Protein AF-A0A3D1P783-F1 (afdb_monomer_lite)

Structure (mmCIF, N/CA/C/O backbone):
data_AF-A0A3D1P783-F1
#
_entry.id   AF-A0A3D1P783-F1
#
loop_
_atom_site.group_PDB
_atom_site.id
_atom_site.type_symbol
_atom_site.label_atom_id
_atom_site.label_alt_id
_atom_site.label_comp_id
_atom_site.label_asym_id
_atom_site.label_entity_id
_atom_site.label_seq_id
_atom_site.pdbx_PDB_ins_code
_atom_site.Cartn_x
_atom_site.Cartn_y
_atom_site.Cartn_z
_atom_site.occupancy
_atom_site.B_iso_or_equiv
_atom_site.auth_seq_id
_atom_site.auth_comp_id
_atom_site.auth_asym_id
_atom_site.auth_atom_id
_atom_site.pdbx_PDB_model_num
ATOM 1 N N . THR A 1 1 ? 4.319 4.582 -5.588 1.00 84.69 1 THR A N 1
ATOM 2 C CA . THR A 1 1 ? 3.978 3.452 -6.484 1.00 84.69 1 THR A CA 1
ATOM 3 C C . THR A 1 1 ? 5.156 3.167 -7.397 1.00 84.69 1 THR A C 1
ATOM 5 O O . THR A 1 1 ? 5.948 4.076 -7.622 1.00 84.69 1 THR A O 1
ATOM 8 N N . ILE A 1 2 ? 5.284 1.935 -7.886 1.00 90.75 2 ILE A N 1
ATOM 9 C CA . ILE A 1 2 ? 6.261 1.529 -8.904 1.00 90.75 2 ILE A CA 1
ATOM 10 C C . ILE A 1 2 ? 5.472 1.157 -10.164 1.00 90.75 2 ILE A C 1
ATOM 12 O O . ILE A 1 2 ? 4.451 0.478 -10.070 1.00 90.75 2 ILE A O 1
ATOM 16 N N . SER A 1 3 ? 5.925 1.621 -11.330 1.00 91.19 3 SER A N 1
ATOM 17 C CA . SER A 1 3 ? 5.342 1.210 -12.609 1.00 91.19 3 SER A CA 1
ATOM 18 C C . SER A 1 3 ? 6.036 -0.049 -13.100 1.00 91.19 3 SER A C 1
ATOM 20 O O . SER A 1 3 ? 7.189 0.005 -13.533 1.00 91.19 3 SER A O 1
ATOM 22 N N . ASP A 1 4 ? 5.321 -1.170 -13.083 1.00 89.00 4 ASP A N 1
ATOM 23 C CA . ASP A 1 4 ? 5.851 -2.432 -13.600 1.00 89.00 4 ASP A CA 1
ATOM 24 C C . ASP A 1 4 ? 6.246 -2.306 -15.066 1.00 89.00 4 ASP A C 1
ATOM 26 O O . ASP A 1 4 ? 7.302 -2.785 -15.453 1.00 89.00 4 ASP A O 1
ATOM 30 N N . GLY A 1 5 ? 5.467 -1.575 -15.869 1.00 89.69 5 GLY A N 1
ATOM 31 C CA . GLY A 1 5 ? 5.780 -1.362 -17.283 1.00 89.69 5 GLY A CA 1
ATOM 32 C C . GLY A 1 5 ? 7.144 -0.706 -17.522 1.00 89.69 5 GLY A C 1
ATOM 33 O O . GLY A 1 5 ? 7.772 -0.975 -18.540 1.00 89.69 5 GLY A O 1
ATOM 34 N N . ILE A 1 6 ? 7.624 0.112 -16.580 1.00 92.75 6 ILE A N 1
ATOM 35 C CA . ILE A 1 6 ? 8.949 0.747 -16.652 1.00 92.75 6 ILE A CA 1
ATOM 36 C C . ILE A 1 6 ? 10.014 -0.143 -16.009 1.00 92.75 6 ILE A C 1
ATOM 38 O O . ILE A 1 6 ? 11.135 -0.232 -16.500 1.00 92.75 6 ILE A O 1
ATOM 42 N N . SER A 1 7 ? 9.690 -0.779 -14.884 1.00 91.12 7 SER A N 1
ATOM 43 C CA . SER A 1 7 ? 10.659 -1.555 -14.108 1.00 91.12 7 SER A CA 1
ATOM 44 C C . SER A 1 7 ? 10.917 -2.951 -14.670 1.00 91.12 7 SER A C 1
ATOM 46 O O . SER A 1 7 ? 11.949 -3.537 -14.334 1.00 91.12 7 SER A O 1
ATOM 48 N N . MET A 1 8 ? 10.035 -3.473 -15.525 1.00 93.38 8 MET A N 1
ATOM 49 C CA . MET A 1 8 ? 10.136 -4.801 -16.130 1.00 93.38 8 MET A CA 1
ATOM 50 C C . MET A 1 8 ? 11.508 -5.054 -16.764 1.00 93.38 8 MET A C 1
ATOM 52 O O . MET A 1 8 ? 12.007 -4.265 -17.560 1.00 93.38 8 MET A O 1
ATOM 56 N N . GLY A 1 9 ? 12.127 -6.181 -16.403 1.00 93.81 9 GLY A N 1
ATOM 57 C CA . GLY A 1 9 ? 13.452 -6.573 -16.900 1.00 93.81 9 GLY A CA 1
ATOM 58 C C . GLY A 1 9 ? 14.640 -5.880 -16.221 1.00 93.81 9 GLY A C 1
ATOM 59 O O . GLY A 1 9 ? 15.782 -6.187 -16.550 1.00 93.81 9 GLY A O 1
ATOM 60 N N . THR A 1 10 ? 14.399 -4.990 -15.255 1.00 95.56 10 THR A N 1
ATOM 61 C CA . THR A 1 10 ? 15.448 -4.331 -14.460 1.00 95.56 10 THR A CA 1
ATOM 62 C C . THR A 1 10 ? 15.420 -4.802 -13.006 1.00 95.56 10 THR A C 1
ATOM 64 O O . THR A 1 10 ? 14.463 -5.435 -12.552 1.00 95.56 10 THR A O 1
ATOM 67 N N . GLU A 1 11 ? 16.441 -4.437 -12.226 1.00 94.88 11 GLU A N 1
ATOM 68 C CA . GLU A 1 11 ? 16.447 -4.694 -10.779 1.00 94.88 11 GLU A CA 1
ATOM 69 C C . GLU A 1 11 ? 15.287 -4.016 -10.035 1.00 94.88 11 GLU A C 1
ATOM 71 O O . GLU A 1 11 ? 14.908 -4.468 -8.954 1.00 94.88 11 GLU A O 1
ATOM 76 N N . GLY A 1 12 ? 14.665 -2.995 -10.637 1.00 91.50 12 GLY A N 1
ATOM 77 C CA . GLY A 1 12 ? 13.487 -2.319 -10.098 1.00 91.50 12 GLY A CA 1
ATOM 78 C C . GLY A 1 12 ? 12.302 -3.257 -9.850 1.00 91.50 12 GLY A C 1
ATOM 79 O O . GLY A 1 12 ? 11.541 -3.028 -8.911 1.00 91.50 12 GLY A O 1
ATOM 80 N N . MET A 1 13 ? 12.176 -4.362 -10.603 1.00 95.31 13 MET A N 1
ATOM 81 C CA . MET A 1 13 ? 11.094 -5.337 -10.386 1.00 95.31 13 MET A CA 1
ATOM 82 C C . MET A 1 13 ? 11.111 -5.963 -8.993 1.00 95.31 13 MET A C 1
ATOM 84 O O . MET A 1 13 ? 10.054 -6.340 -8.490 1.00 95.31 13 MET A O 1
ATOM 88 N N . LYS A 1 14 ? 12.276 -6.028 -8.335 1.00 94.00 14 LYS A N 1
ATOM 89 C CA . LYS A 1 14 ? 12.394 -6.540 -6.960 1.00 94.00 14 LYS A CA 1
ATOM 90 C C . LYS A 1 14 ? 11.579 -5.704 -5.965 1.00 94.00 14 LYS A C 1
ATOM 92 O O . LYS A 1 14 ? 11.111 -6.232 -4.963 1.00 94.00 14 LYS A O 1
ATOM 97 N N . TYR A 1 15 ? 11.364 -4.423 -6.265 1.00 93.38 15 TYR A N 1
ATOM 98 C CA . TYR A 1 15 ? 10.627 -3.488 -5.413 1.00 93.38 15 TYR A CA 1
ATOM 99 C C . TYR A 1 15 ? 9.143 -3.375 -5.769 1.00 93.38 15 TYR A C 1
ATOM 101 O O . TYR A 1 15 ? 8.386 -2.774 -5.009 1.00 93.38 15 TYR A O 1
ATOM 109 N N . SER A 1 16 ? 8.704 -3.958 -6.890 1.00 93.00 16 SER A N 1
ATOM 110 C CA . SER A 1 16 ? 7.305 -3.891 -7.319 1.00 93.00 16 SER A CA 1
ATOM 111 C C . SER A 1 16 ? 6.375 -4.512 -6.273 1.00 93.00 16 SER A C 1
ATOM 113 O O . SER A 1 16 ? 5.516 -3.818 -5.731 1.00 93.00 16 SER A O 1
ATOM 115 N N . LEU A 1 17 ? 6.594 -5.780 -5.902 1.00 93.50 17 LEU A N 1
ATOM 116 C CA . LEU A 1 17 ? 5.719 -6.472 -4.950 1.00 93.50 17 LEU A CA 1
ATOM 117 C C . LEU A 1 17 ? 5.755 -5.822 -3.558 1.00 93.50 17 LEU A C 1
ATOM 119 O O . LEU A 1 17 ? 4.711 -5.611 -2.953 1.00 93.50 17 LEU A O 1
ATOM 123 N N . VAL A 1 18 ? 6.951 -5.441 -3.097 1.00 95.19 18 VAL A N 1
ATOM 124 C CA . VAL A 1 18 ? 7.161 -4.763 -1.805 1.00 95.19 18 VAL A CA 1
ATOM 125 C C . VAL A 1 18 ? 6.426 -3.424 -1.751 1.00 95.19 18 VAL A C 1
ATOM 127 O O . VAL A 1 18 ? 5.927 -3.036 -0.698 1.00 95.19 18 VAL A O 1
ATOM 130 N N . SER A 1 19 ? 6.291 -2.725 -2.884 1.00 94.56 19 SER A N 1
ATOM 131 C CA . SER A 1 19 ? 5.581 -1.444 -2.922 1.00 94.56 19 SER A CA 1
ATOM 132 C C . SER A 1 19 ? 4.113 -1.548 -2.500 1.00 94.56 19 SER A C 1
ATOM 134 O O . SER A 1 19 ? 3.563 -0.550 -2.046 1.00 94.56 19 SER A O 1
ATOM 136 N N . ARG A 1 20 ? 3.490 -2.732 -2.594 1.00 95.50 20 ARG A N 1
ATOM 137 C CA . ARG A 1 20 ? 2.129 -2.981 -2.099 1.00 95.50 20 ARG A CA 1
ATOM 138 C C . ARG A 1 20 ? 2.029 -2.755 -0.592 1.00 95.50 20 ARG A C 1
ATOM 140 O O . ARG A 1 20 ? 1.160 -2.007 -0.160 1.00 95.50 20 ARG A O 1
ATOM 147 N N . ASP A 1 21 ? 2.911 -3.391 0.173 1.00 96.00 21 ASP A N 1
ATOM 148 C CA . ASP A 1 21 ? 2.868 -3.359 1.639 1.00 96.00 21 ASP A CA 1
ATOM 149 C C . ASP A 1 21 ? 3.260 -1.970 2.149 1.00 96.00 21 ASP A C 1
ATOM 151 O O . ASP A 1 21 ? 2.590 -1.408 3.002 1.00 96.00 21 ASP A O 1
ATOM 155 N N . VAL A 1 22 ? 4.239 -1.330 1.500 1.00 96.12 22 VAL A N 1
ATOM 156 C CA . VAL A 1 22 ? 4.596 0.067 1.797 1.00 96.12 22 VAL A CA 1
ATOM 157 C C . VAL A 1 22 ? 3.416 1.017 1.570 1.00 96.12 22 VAL A C 1
ATOM 159 O O . VAL A 1 22 ? 3.226 1.959 2.337 1.00 96.12 22 VAL A O 1
ATOM 162 N N . ILE A 1 23 ? 2.622 0.809 0.513 1.00 95.88 23 ILE A N 1
ATOM 163 C CA . ILE A 1 23 ? 1.421 1.618 0.257 1.00 95.88 23 ILE A CA 1
ATOM 164 C C . ILE A 1 23 ? 0.364 1.359 1.331 1.00 95.88 23 ILE A C 1
ATOM 166 O O . ILE A 1 23 ? -0.249 2.323 1.787 1.00 95.88 23 ILE A O 1
ATOM 170 N N . ALA A 1 24 ? 0.171 0.102 1.737 1.00 96.75 24 ALA A N 1
ATOM 171 C CA . ALA A 1 24 ? -0.776 -0.242 2.789 1.00 96.75 24 ALA A CA 1
ATOM 172 C C . ALA A 1 24 ? -0.409 0.455 4.110 1.00 96.75 24 ALA A C 1
ATOM 174 O O . ALA A 1 24 ? -1.206 1.235 4.632 1.00 96.75 24 ALA A O 1
ATOM 175 N N . ASP A 1 25 ? 0.840 0.299 4.554 1.00 96.81 25 ASP A N 1
ATOM 176 C CA . ASP A 1 25 ? 1.364 0.930 5.771 1.00 96.81 25 ASP A CA 1
ATOM 177 C C . ASP A 1 25 ? 1.262 2.459 5.708 1.00 96.81 25 ASP A C 1
ATOM 179 O O . ASP A 1 25 ? 0.948 3.122 6.698 1.00 96.81 25 ASP A O 1
ATOM 183 N N . SER A 1 26 ? 1.497 3.049 4.531 1.00 96.12 26 SER A N 1
ATOM 184 C CA . SER A 1 26 ? 1.395 4.500 4.340 1.00 96.12 26 SER A CA 1
ATOM 185 C C . SER A 1 26 ? -0.036 5.009 4.527 1.00 96.12 26 SER A C 1
ATOM 187 O O . SER A 1 26 ? -0.235 6.063 5.134 1.00 96.12 26 SER A O 1
ATOM 189 N N . ILE A 1 27 ? -1.029 4.285 4.000 1.00 95.69 27 ILE A N 1
ATOM 190 C CA . ILE A 1 27 ? -2.445 4.654 4.128 1.00 95.69 27 ILE A CA 1
ATOM 191 C C . ILE A 1 27 ? -2.899 4.467 5.578 1.00 95.69 27 ILE A C 1
ATOM 193 O O . ILE A 1 27 ? -3.476 5.394 6.144 1.00 95.69 27 ILE A O 1
ATOM 197 N N . GLU A 1 28 ? -2.567 3.333 6.200 1.00 97.00 28 GLU A N 1
ATOM 198 C CA . GLU A 1 28 ? -2.869 3.067 7.612 1.00 97.00 28 GLU A CA 1
ATOM 199 C C . GLU A 1 28 ? -2.288 4.162 8.518 1.00 97.00 28 GLU A C 1
ATOM 201 O O . GLU A 1 28 ? -2.995 4.741 9.346 1.00 97.00 28 GLU A O 1
ATOM 206 N N . THR A 1 29 ? -1.017 4.516 8.306 1.00 96.88 29 THR A N 1
ATOM 207 C CA . THR A 1 29 ? -0.329 5.555 9.084 1.00 96.88 29 THR A CA 1
ATOM 208 C C . THR A 1 29 ? -1.006 6.916 8.933 1.00 96.88 29 THR A C 1
ATOM 210 O O . THR A 1 29 ? -1.189 7.626 9.923 1.00 96.88 29 THR A O 1
ATOM 213 N N . ALA A 1 30 ? -1.388 7.302 7.713 1.00 96.56 30 ALA A N 1
ATOM 214 C CA . ALA A 1 30 ? -2.034 8.588 7.465 1.00 96.56 30 ALA A CA 1
ATOM 215 C C . ALA A 1 30 ? -3.438 8.657 8.087 1.00 96.56 30 ALA A C 1
ATOM 217 O O . ALA A 1 30 ? -3.763 9.646 8.746 1.00 96.56 30 ALA A O 1
ATOM 218 N N . CYS A 1 31 ? -4.249 7.610 7.916 1.00 95.88 31 CYS A N 1
ATOM 219 C CA . CYS A 1 31 ? -5.615 7.565 8.433 1.00 95.88 31 CYS A CA 1
ATOM 220 C C . CYS A 1 31 ? -5.648 7.516 9.962 1.00 95.88 31 CYS A C 1
ATOM 222 O O . CYS A 1 31 ? -6.331 8.336 10.578 1.00 95.88 31 CYS A O 1
ATOM 224 N N . ASN A 1 32 ? -4.861 6.630 10.579 1.00 95.69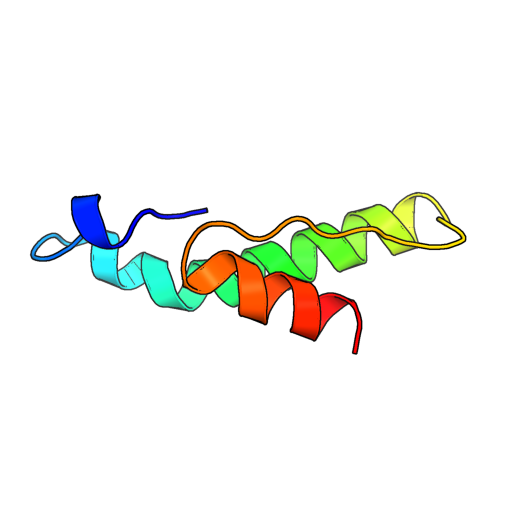 32 ASN A N 1
ATOM 225 C CA . ASN A 1 32 ? -4.800 6.513 12.036 1.00 95.69 32 ASN A CA 1
ATOM 226 C C . ASN A 1 32 ? -4.119 7.729 12.671 1.00 95.69 32 ASN A C 1
ATOM 228 O O . ASN A 1 32 ? -4.601 8.264 13.669 1.00 95.69 32 ASN A O 1
ATOM 232 N N . GLY A 1 33 ? -3.030 8.218 12.070 1.00 96.50 33 GLY A N 1
ATOM 233 C CA . GLY A 1 33 ? -2.285 9.369 12.579 1.00 96.50 33 GLY A CA 1
ATOM 234 C C . GLY A 1 33 ? -3.078 10.677 12.551 1.00 96.50 33 GLY A C 1
ATOM 235 O O . GLY A 1 33 ? -2.860 11.535 13.402 1.00 96.50 33 GLY A O 1
ATOM 236 N N . GLN A 1 34 ? -4.009 10.831 11.605 1.00 96.88 34 GLN A N 1
ATOM 237 C CA . GLN A 1 34 ? -4.865 12.018 11.496 1.00 96.88 34 GLN A CA 1
ATOM 238 C C . GLN A 1 34 ? -6.288 11.804 12.022 1.00 96.88 34 GLN A C 1
ATOM 240 O O . GLN A 1 34 ? -7.083 12.737 11.965 1.00 96.88 34 GLN A O 1
ATOM 245 N N . SER A 1 35 ? -6.604 10.616 12.553 1.00 95.31 35 SER A N 1
ATOM 246 C CA . SER A 1 35 ? -7.957 10.263 13.009 1.00 95.31 35 SER A CA 1
ATOM 247 C C . SER A 1 35 ? -9.019 10.548 11.938 1.00 95.31 35 SER A C 1
ATOM 249 O O . SER A 1 35 ? -10.031 11.190 12.208 1.00 95.31 35 SER A O 1
ATOM 251 N N . MET A 1 36 ? -8.754 10.129 10.697 1.00 95.19 36 MET A N 1
ATOM 252 C CA . MET A 1 36 ? -9.694 10.322 9.592 1.00 95.19 36 MET A CA 1
ATOM 253 C C . MET A 1 36 ? -10.943 9.457 9.794 1.00 95.19 36 MET A C 1
ATOM 255 O O . MET A 1 36 ? -10.830 8.263 10.056 1.00 95.19 36 MET A O 1
ATOM 259 N N . ASP A 1 37 ? -12.128 10.031 9.578 1.00 96.19 37 ASP A N 1
ATOM 260 C CA . ASP A 1 37 ? -13.402 9.296 9.659 1.00 96.19 37 ASP A CA 1
ATOM 261 C C . ASP A 1 37 ? -13.615 8.318 8.487 1.00 96.19 37 ASP A C 1
ATOM 263 O O . ASP A 1 37 ? -14.504 7.467 8.514 1.00 96.19 37 ASP A O 1
ATOM 267 N N . GLY A 1 38 ? -12.820 8.452 7.427 1.00 93.69 38 GLY A N 1
ATOM 268 C CA . GLY A 1 38 ? -12.879 7.594 6.254 1.00 93.69 38 GLY A CA 1
ATOM 269 C C . GLY A 1 38 ? -11.788 7.920 5.241 1.00 93.69 38 GLY A C 1
ATOM 270 O O . GLY A 1 38 ? -11.139 8.965 5.307 1.00 93.69 38 GLY A O 1
ATOM 271 N N . VAL A 1 39 ? -11.597 7.017 4.280 1.00 94.69 39 VAL A N 1
ATOM 272 C CA . VAL A 1 39 ? -10.576 7.134 3.235 1.00 94.69 39 VAL A CA 1
ATOM 273 C C . VAL A 1 39 ? -11.148 6.744 1.875 1.00 94.69 39 VAL A C 1
ATOM 275 O O . VAL A 1 39 ? -11.835 5.734 1.739 1.00 94.69 39 VAL A O 1
ATOM 278 N N . LEU A 1 40 ? -10.859 7.551 0.851 1.00 94.38 40 LEU A N 1
ATOM 279 C CA . LEU A 1 40 ? -11.128 7.222 -0.548 1.00 94.38 40 LEU A CA 1
ATOM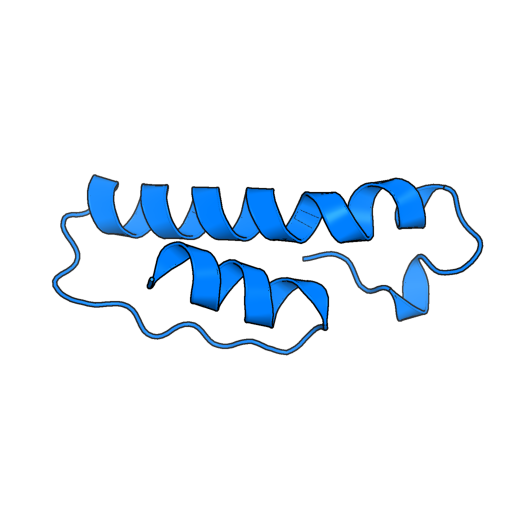 280 C C . LEU A 1 40 ? -9.794 6.988 -1.255 1.00 94.38 40 LEU A C 1
ATOM 282 O O . LEU A 1 40 ? -9.091 7.936 -1.604 1.00 94.38 40 LEU A O 1
ATOM 286 N N . ALA A 1 41 ? -9.441 5.723 -1.467 1.00 93.38 41 ALA A N 1
ATOM 287 C CA . ALA A 1 41 ? -8.211 5.367 -2.159 1.00 93.38 41 ALA A CA 1
ATOM 288 C C . ALA A 1 41 ? -8.437 5.251 -3.675 1.00 93.38 41 ALA A C 1
ATOM 290 O O . ALA A 1 41 ? -9.286 4.488 -4.133 1.00 93.38 41 ALA A O 1
ATOM 291 N N . ILE A 1 42 ? -7.648 5.989 -4.462 1.00 92.44 42 ILE A N 1
ATOM 292 C CA . ILE A 1 42 ? -7.690 5.942 -5.930 1.00 92.44 42 ILE A CA 1
ATOM 293 C C . ILE A 1 42 ? -6.501 5.125 -6.434 1.00 92.44 42 ILE A C 1
ATOM 295 O O . ILE A 1 42 ? -5.350 5.565 -6.385 1.00 92.44 42 ILE A O 1
ATOM 299 N N . GLY A 1 43 ? -6.792 3.920 -6.922 1.00 89.75 43 GLY A N 1
ATOM 300 C CA . GLY A 1 43 ? -5.815 3.039 -7.549 1.00 89.75 43 GLY A CA 1
ATOM 301 C C . GLY A 1 43 ? -5.705 3.263 -9.060 1.00 89.75 43 GLY A C 1
ATOM 302 O O . GLY A 1 43 ? -6.661 3.662 -9.714 1.00 89.75 43 GLY A O 1
ATOM 303 N N . GLY A 1 44 ? -4.531 2.994 -9.625 1.00 89.88 44 GLY A N 1
ATOM 304 C CA . GLY A 1 44 ? -4.248 3.223 -11.049 1.00 89.88 44 GLY A CA 1
ATOM 305 C C . GLY A 1 44 ? -3.073 2.428 -11.619 1.00 89.88 44 GLY A C 1
ATOM 306 O O . GLY A 1 44 ? -2.925 2.335 -12.831 1.00 89.88 44 GLY A O 1
ATOM 307 N N . CYS A 1 45 ? -2.242 1.827 -10.768 1.00 83.44 45 CYS A N 1
ATOM 308 C CA . CYS A 1 45 ? -1.174 0.912 -11.157 1.00 83.44 45 CYS A CA 1
ATOM 309 C C . CYS A 1 45 ? -1.321 -0.371 -10.350 1.00 83.44 45 CYS A C 1
ATOM 311 O O . CYS A 1 45 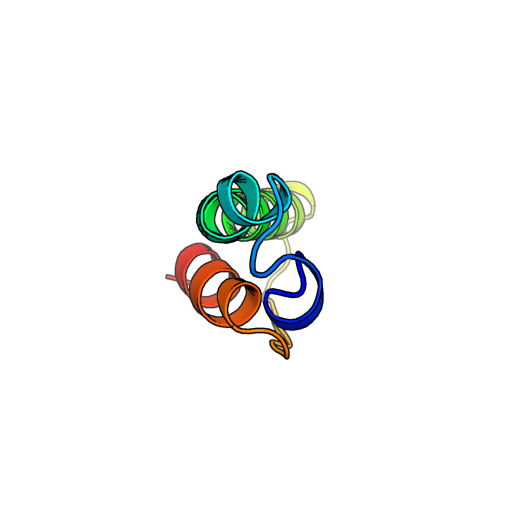? -1.730 -0.320 -9.195 1.00 83.44 45 CYS A O 1
ATOM 313 N N . ASP A 1 46 ? -0.952 -1.501 -10.948 1.00 87.19 46 ASP A N 1
ATOM 314 C CA . ASP A 1 46 ? -1.220 -2.854 -10.449 1.00 87.19 46 ASP A CA 1
ATOM 315 C C . ASP A 1 46 ? -1.081 -2.983 -8.919 1.00 87.19 46 ASP A C 1
ATOM 317 O O . ASP A 1 46 ? -2.055 -3.281 -8.236 1.00 87.19 46 ASP A O 1
ATOM 321 N N . LYS A 1 47 ? 0.075 -2.616 -8.350 1.00 87.56 47 LYS A N 1
ATOM 322 C CA . LYS A 1 47 ? 0.392 -2.869 -6.931 1.00 87.56 47 LYS A CA 1
ATOM 323 C C . LYS A 1 47 ? -0.233 -1.860 -5.964 1.00 87.56 47 LYS A C 1
ATOM 325 O O . LYS A 1 47 ? -0.273 -2.119 -4.763 1.00 87.56 47 LYS A O 1
ATOM 330 N N . ASN A 1 48 ? -0.750 -0.733 -6.460 1.00 88.44 48 ASN A N 1
ATOM 331 C CA . ASN A 1 48 ? -1.387 0.273 -5.606 1.00 88.44 48 ASN A CA 1
ATOM 332 C C . ASN A 1 48 ? -2.832 -0.084 -5.228 1.00 88.44 48 ASN A C 1
ATOM 334 O O . ASN A 1 48 ? -3.253 0.242 -4.123 1.00 88.44 48 ASN A O 1
A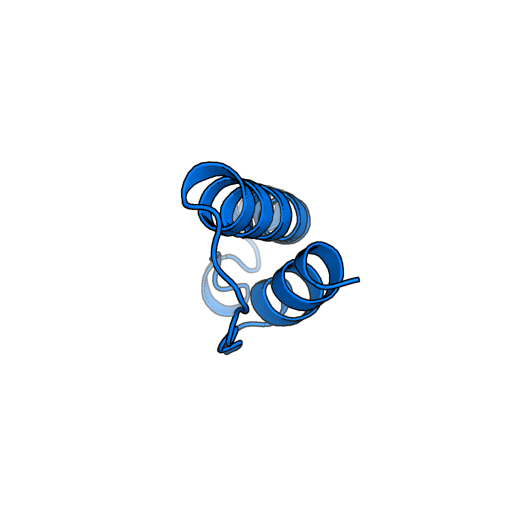TOM 338 N N . MET A 1 49 ? -3.556 -0.797 -6.097 1.00 91.88 49 MET A N 1
ATOM 339 C CA . MET A 1 49 ? -4.937 -1.218 -5.854 1.00 91.88 49 MET A CA 1
ATOM 340 C C . MET A 1 49 ? -5.046 -2.214 -4.691 1.00 91.88 49 MET A C 1
ATOM 342 O O . MET A 1 49 ? -5.793 -1.937 -3.754 1.00 91.88 49 MET A O 1
ATOM 346 N N . PRO A 1 50 ? -4.293 -3.334 -4.672 1.00 92.31 50 PRO A N 1
ATOM 347 C CA . PRO A 1 50 ? -4.337 -4.252 -3.545 1.00 92.31 50 PRO A CA 1
ATOM 348 C C . PRO A 1 50 ? -3.715 -3.638 -2.286 1.00 92.31 50 PRO A C 1
ATOM 350 O O . PRO A 1 50 ? -4.202 -3.926 -1.204 1.00 92.31 50 PRO A O 1
ATOM 353 N N . GLY A 1 51 ? -2.703 -2.767 -2.400 1.00 93.06 51 GLY A N 1
ATOM 354 C CA . GLY A 1 51 ? -2.138 -2.065 -1.237 1.00 93.06 51 GLY A CA 1
ATOM 355 C C . GLY A 1 51 ? -3.173 -1.188 -0.527 1.00 93.06 51 GLY A C 1
ATOM 356 O O . GLY A 1 51 ? -3.298 -1.238 0.691 1.00 93.06 51 GLY A O 1
ATOM 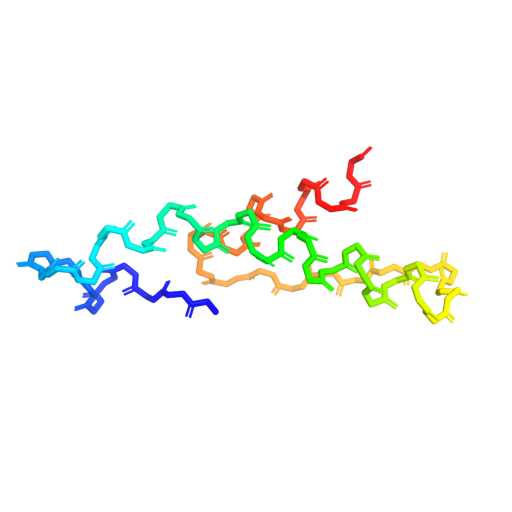357 N N . ALA A 1 52 ? -3.985 -0.454 -1.291 1.00 93.25 52 ALA A N 1
ATOM 358 C CA . ALA A 1 52 ? -5.095 0.321 -0.746 1.00 93.25 52 ALA A CA 1
ATOM 359 C C . ALA A 1 52 ? -6.193 -0.550 -0.122 1.00 93.25 52 ALA A C 1
ATOM 361 O O . ALA A 1 52 ? -6.697 -0.218 0.944 1.00 93.25 52 ALA A O 1
ATOM 362 N N . MET A 1 53 ? -6.548 -1.668 -0.762 1.00 92.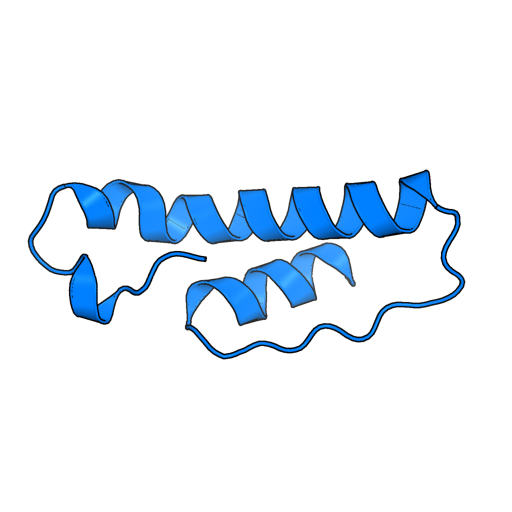31 53 MET A N 1
ATOM 363 C CA . MET A 1 53 ? -7.545 -2.591 -0.211 1.00 92.31 53 MET A CA 1
ATOM 364 C C . MET A 1 53 ? -7.074 -3.245 1.090 1.00 92.31 53 MET A C 1
ATOM 366 O O . MET A 1 53 ? -7.888 -3.422 1.985 1.00 92.31 53 MET A O 1
ATOM 370 N N . ILE A 1 54 ? -5.783 -3.572 1.212 1.00 94.06 54 ILE A N 1
ATOM 371 C CA . ILE A 1 54 ? -5.209 -4.124 2.449 1.00 94.06 54 ILE A CA 1
ATOM 372 C C . ILE A 1 54 ? -5.288 -3.106 3.591 1.00 94.06 54 ILE A C 1
ATOM 374 O O . ILE A 1 54 ? -5.607 -3.498 4.699 1.00 94.06 54 ILE A O 1
ATOM 378 N N . ALA A 1 55 ? -5.053 -1.817 3.328 1.00 92.00 55 ALA A N 1
ATOM 379 C CA . ALA A 1 55 ? -5.153 -0.782 4.362 1.00 92.00 55 ALA A CA 1
ATOM 380 C C . ALA A 1 55 ? -6.592 -0.470 4.814 1.00 92.00 55 ALA A C 1
ATOM 382 O O . ALA A 1 55 ? -6.784 0.144 5.858 1.00 92.00 55 ALA A O 1
ATOM 383 N N . ILE A 1 56 ? -7.592 -0.811 3.995 1.00 91.62 56 ILE A N 1
ATOM 384 C CA . ILE A 1 56 ? -9.014 -0.576 4.292 1.00 91.62 56 ILE A CA 1
ATOM 385 C C . ILE A 1 56 ? -9.663 -1.801 4.959 1.00 91.62 56 ILE A C 1
ATOM 387 O O . ILE A 1 56 ? -10.683 -1.649 5.631 1.00 91.62 56 ILE A O 1
ATOM 391 N N . ALA A 1 57 ? -9.114 -2.996 4.726 1.00 81.88 57 ALA A N 1
ATOM 392 C CA . ALA A 1 57 ? -9.618 -4.264 5.253 1.00 81.88 57 ALA A CA 1
ATOM 393 C C . ALA A 1 57 ? -9.333 -4.422 6.752 1.00 81.88 57 ALA A C 1
ATOM 395 O O . ALA A 1 57 ? -10.248 -4.919 7.448 1.00 81.88 57 ALA A O 1
#

Radius of gyration: 12.39 Å; chains: 1; bounding box: 30×19×30 Å

pLDDT: mean 93.08, std 3.38, range [81.88, 97.0]

Secondary structure (DSSP, 8-state):
---HHHHTTSTTHHHHHHHHHHHHHHHHHHHHHHT-S-------STTHHHHHHHHH-

Foldseek 3Di:
DDACVVCPPHPCVVCQQVVLCVLLVVLLCVCVVVVPPDDDQDDDHDSNVNSVVNNVD

Sequence (57 aa):
TISDGISMGTEGMKYSLVSRDVIADSIETACNGQSMDGVLAIGGCDKNMPGAMIAIA